Protein AF-A0A379AVY1-F1 (afdb_monomer)

InterPro domains:
  IPR031876 Protein of unknown function DUF4760 [PF15956] (9-132)

Foldseek 3Di:
DPVPPVVVVLVVVVVVVVVVVVPPDDDDDLCVQVVVLVVLLVVLVVVLVVLVVVLPPQDDDDPVSVVVSVVSLVVSLVSLLVSLCSLVPPPDDVVVCCSNCVVVLLVSCVVPVVQVDPDHPSVSSVVSNCVSVVVVVVPDD

Mean predicted aligned error: 11.23 Å

Sequence (141 aa):
MIVSICNSFISIIAVIVSICSYKKSTEHQKKSNDLSALNVVTQLQIEISKKQLSLIDQEIRTKEDKLKLKAKIEDLLNLFELLSIYILKSDLDKNLMKVIYKDVITQTVEENKEYFGTTTKYRNLEKLYKEWTKEREITLP

Structure (mmCIF, N/CA/C/O backbone):
data_AF-A0A379AVY1-F1
#
_entry.id   AF-A0A379AVY1-F1
#
loop_
_atom_site.group_PDB
_atom_site.id
_atom_site.type_symbol
_atom_site.label_atom_id
_atom_site.label_alt_id
_atom_site.label_comp_id
_atom_site.label_asym_id
_atom_site.label_entity_id
_atom_site.label_seq_id
_atom_site.pdbx_PDB_ins_code
_atom_site.Cartn_x
_atom_site.Cartn_y
_atom_site.Cartn_z
_atom_site.occupancy
_atom_site.B_iso_or_equiv
_atom_site.auth_seq_id
_atom_site.auth_comp_id
_atom_site.auth_asym_id
_atom_site.auth_atom_id
_atom_site.pdbx_PDB_model_num
ATOM 1 N N . MET A 1 1 ? 0.943 -19.709 15.476 1.00 43.09 1 MET A N 1
ATOM 2 C CA . MET A 1 1 ? 2.252 -19.023 15.576 1.00 43.09 1 MET A CA 1
ATOM 3 C C . MET A 1 1 ? 3.211 -19.576 14.515 1.00 43.09 1 MET A C 1
ATOM 5 O O . MET A 1 1 ? 4.155 -20.273 14.843 1.00 43.09 1 MET A O 1
ATOM 9 N N . ILE A 1 2 ? 2.917 -19.332 13.231 1.00 35.19 2 ILE A N 1
ATOM 10 C CA . ILE A 1 2 ? 3.761 -19.729 12.073 1.00 35.19 2 ILE A CA 1
ATOM 11 C C . ILE A 1 2 ? 3.900 -18.556 11.070 1.00 35.19 2 ILE A C 1
ATOM 13 O O . ILE A 1 2 ? 4.857 -18.491 10.311 1.00 35.19 2 ILE A O 1
ATOM 17 N N . VAL A 1 3 ? 3.024 -17.543 11.141 1.00 39.72 3 VAL A N 1
ATOM 18 C CA . VAL A 1 3 ? 2.958 -16.420 10.181 1.00 39.72 3 VAL A CA 1
ATOM 19 C C . VAL A 1 3 ? 4.060 -15.356 10.376 1.00 39.72 3 VAL A C 1
ATOM 21 O O . VAL A 1 3 ? 4.318 -14.568 9.476 1.00 39.72 3 VAL A O 1
ATOM 24 N N . SER A 1 4 ? 4.783 -15.352 11.502 1.00 44.88 4 SER A N 1
ATOM 25 C CA . SER A 1 4 ? 5.795 -14.311 11.790 1.00 44.88 4 SER A CA 1
ATOM 26 C C . SER A 1 4 ? 7.160 -14.557 11.121 1.00 44.88 4 SER A C 1
ATOM 28 O O . SER A 1 4 ? 7.950 -13.636 10.927 1.00 44.88 4 SER A O 1
ATOM 30 N N . ILE A 1 5 ? 7.454 -15.800 10.722 1.00 44.16 5 ILE A N 1
ATOM 31 C CA . ILE A 1 5 ? 8.793 -16.154 10.228 1.00 44.16 5 ILE A CA 1
ATOM 32 C C . ILE A 1 5 ? 8.961 -15.777 8.747 1.00 44.16 5 ILE A C 1
ATOM 34 O O . ILE A 1 5 ? 10.050 -15.379 8.352 1.00 44.16 5 ILE A O 1
ATOM 38 N N . CYS A 1 6 ? 7.898 -15.796 7.934 1.00 43.38 6 CYS A N 1
ATOM 39 C CA . CYS A 1 6 ? 8.009 -15.537 6.491 1.00 43.38 6 CYS A CA 1
ATOM 40 C C . CYS A 1 6 ? 8.176 -14.049 6.128 1.00 43.38 6 CYS A C 1
ATOM 42 O O . CYS A 1 6 ? 8.873 -13.742 5.163 1.00 43.38 6 CYS A O 1
ATOM 44 N N . ASN A 1 7 ? 7.615 -13.118 6.908 1.00 50.66 7 ASN A N 1
ATOM 45 C CA . ASN A 1 7 ? 7.631 -11.690 6.553 1.00 50.66 7 ASN A CA 1
ATOM 46 C C . ASN A 1 7 ? 8.999 -11.016 6.795 1.00 50.66 7 ASN A C 1
ATOM 48 O O . ASN A 1 7 ? 9.348 -10.026 6.156 1.00 50.66 7 ASN A O 1
ATOM 52 N N . SER A 1 8 ? 9.816 -11.592 7.680 1.00 49.19 8 SER A N 1
ATOM 53 C CA . SER A 1 8 ? 11.155 -11.083 8.005 1.00 49.19 8 SER A CA 1
ATOM 54 C C . SER A 1 8 ? 12.185 -11.356 6.899 1.00 49.19 8 SER A C 1
ATOM 56 O O . SER A 1 8 ? 13.141 -10.597 6.752 1.00 49.19 8 SER A O 1
ATOM 58 N N . PHE A 1 9 ? 11.985 -12.395 6.075 1.00 50.75 9 PHE A N 1
ATOM 59 C CA . PHE A 1 9 ? 12.899 -12.718 4.970 1.00 50.75 9 PHE A CA 1
ATOM 60 C C . PHE A 1 9 ? 12.745 -11.770 3.775 1.00 50.75 9 PHE A C 1
ATOM 62 O O . PHE A 1 9 ? 13.744 -11.437 3.137 1.00 50.75 9 PHE A O 1
ATOM 69 N N . ILE A 1 10 ? 11.531 -11.272 3.512 1.00 58.53 10 ILE A N 1
ATOM 70 C CA . ILE A 1 10 ? 11.261 -10.330 2.412 1.00 58.53 10 ILE A CA 1
ATOM 71 C C . ILE A 1 10 ? 12.017 -9.012 2.643 1.00 58.53 10 ILE A C 1
ATOM 73 O O . ILE A 1 10 ? 12.704 -8.518 1.748 1.00 58.53 10 ILE A O 1
ATOM 77 N N . SER A 1 11 ? 11.986 -8.496 3.874 1.00 55.03 11 SER A N 1
ATOM 78 C CA . SER A 1 11 ? 12.688 -7.265 4.259 1.00 55.03 11 SER A CA 1
ATOM 79 C C . SER A 1 11 ? 14.211 -7.385 4.134 1.00 55.03 11 SER A C 1
ATOM 81 O O . SER A 1 11 ? 14.871 -6.446 3.694 1.00 55.03 11 SER A O 1
ATOM 83 N N . ILE A 1 12 ? 14.782 -8.548 4.465 1.00 61.47 12 ILE A N 1
ATOM 84 C CA . ILE A 1 12 ? 16.233 -8.784 4.375 1.00 61.47 12 ILE A CA 1
ATOM 85 C C . ILE A 1 12 ? 16.681 -8.887 2.909 1.00 61.47 12 ILE A C 1
ATOM 87 O O . ILE A 1 12 ? 17.700 -8.306 2.535 1.00 61.47 12 ILE A O 1
ATOM 91 N N . ILE A 1 13 ? 15.901 -9.558 2.056 1.00 59.69 13 ILE A N 1
ATOM 92 C CA . ILE A 1 13 ? 16.195 -9.662 0.619 1.00 59.69 13 ILE A CA 1
ATOM 93 C C . ILE A 1 13 ? 16.118 -8.279 -0.052 1.00 59.69 13 ILE A C 1
ATOM 95 O O . ILE A 1 13 ? 17.005 -7.931 -0.833 1.00 59.69 13 ILE A O 1
ATOM 99 N N . ALA A 1 14 ? 15.131 -7.451 0.308 1.00 59.53 14 ALA A N 1
ATOM 100 C CA . ALA A 1 14 ? 14.992 -6.089 -0.215 1.00 59.53 14 ALA A CA 1
ATOM 101 C C . ALA A 1 14 ? 16.196 -5.189 0.134 1.00 59.53 14 ALA A C 1
ATOM 103 O O . ALA A 1 14 ? 16.668 -4.410 -0.701 1.00 59.53 14 ALA A O 1
ATOM 104 N N . VAL A 1 15 ? 16.748 -5.336 1.343 1.00 62.72 15 VAL A N 1
ATOM 105 C CA . VAL A 1 15 ? 17.942 -4.596 1.777 1.00 62.72 15 VAL A CA 1
ATOM 106 C C . VAL A 1 15 ? 19.192 -5.054 1.014 1.00 62.72 15 VAL A C 1
ATOM 108 O O . VAL A 1 15 ? 19.978 -4.216 0.571 1.00 62.72 15 VAL A O 1
ATOM 111 N N . ILE A 1 16 ? 19.364 -6.359 0.779 1.00 60.16 16 ILE A N 1
ATOM 112 C CA . ILE A 1 16 ? 20.531 -6.897 0.054 1.00 60.16 16 ILE A CA 1
ATOM 113 C C . ILE A 1 16 ? 20.521 -6.467 -1.423 1.00 60.16 16 ILE A C 1
ATOM 115 O O . ILE A 1 16 ? 21.552 -6.035 -1.943 1.00 60.16 16 ILE A O 1
ATOM 119 N N . VAL A 1 17 ? 19.360 -6.493 -2.087 1.00 63.84 17 VAL A N 1
ATOM 120 C CA . VAL A 1 17 ? 19.209 -6.016 -3.478 1.00 63.84 17 VAL A CA 1
ATOM 121 C C . VAL A 1 17 ? 19.500 -4.513 -3.592 1.00 63.84 17 VAL A C 1
ATOM 123 O O . VAL A 1 17 ? 20.145 -4.075 -4.553 1.00 63.84 17 VAL A O 1
ATOM 126 N N . SER A 1 18 ? 19.106 -3.733 -2.581 1.00 54.78 18 SER A N 1
ATOM 127 C CA . SER A 1 18 ? 19.396 -2.295 -2.499 1.00 54.78 18 SER A CA 1
ATOM 128 C C . SER A 1 18 ? 20.902 -2.019 -2.382 1.00 54.78 18 SER A C 1
ATOM 130 O O . SER A 1 18 ? 21.428 -1.131 -3.054 1.00 54.78 18 SER A O 1
ATOM 132 N N . ILE A 1 19 ? 21.632 -2.826 -1.602 1.00 57.75 19 ILE A N 1
ATOM 133 C CA . ILE A 1 19 ? 23.089 -2.695 -1.432 1.00 57.75 19 ILE A CA 1
ATOM 134 C C . ILE A 1 19 ? 23.847 -3.142 -2.696 1.00 57.75 19 ILE A C 1
ATOM 136 O O . ILE A 1 19 ? 24.824 -2.501 -3.091 1.00 57.75 19 ILE A O 1
ATOM 140 N N . CYS A 1 20 ? 23.404 -4.208 -3.369 1.00 55.03 20 CYS A N 1
ATOM 141 C CA . CYS A 1 20 ? 24.029 -4.681 -4.609 1.00 55.03 20 CYS A CA 1
ATOM 142 C C . CYS A 1 20 ? 23.838 -3.704 -5.780 1.00 55.03 20 CYS A C 1
ATOM 144 O O . CYS A 1 20 ? 24.767 -3.508 -6.568 1.00 55.03 20 CYS A O 1
ATOM 146 N N . SER A 1 21 ? 22.684 -3.038 -5.863 1.00 54.94 21 SER A N 1
ATOM 147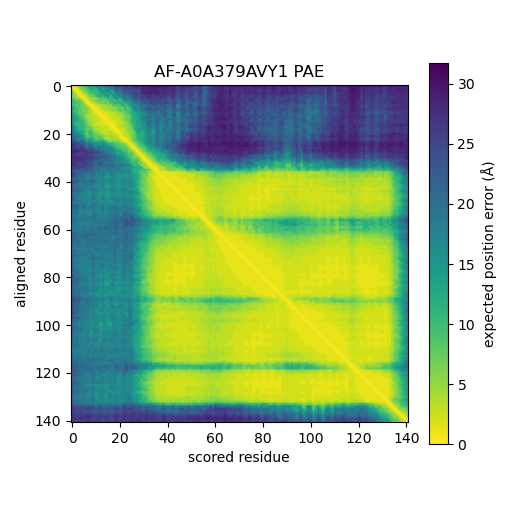 C CA . SER A 1 21 ? 22.411 -2.029 -6.899 1.00 54.94 21 SER A CA 1
ATOM 148 C C . SER A 1 21 ? 23.266 -0.765 -6.731 1.00 54.94 21 SER A C 1
ATOM 150 O O . SER A 1 21 ? 23.651 -0.143 -7.719 1.00 54.94 21 SER A O 1
ATOM 152 N N . TYR A 1 22 ? 23.649 -0.429 -5.494 1.00 49.84 22 TYR A N 1
ATOM 153 C CA . TYR A 1 22 ? 24.470 0.744 -5.174 1.00 49.84 22 TYR A CA 1
ATOM 154 C C . TYR A 1 22 ? 25.902 0.671 -5.741 1.00 49.84 22 TYR A C 1
ATOM 156 O O . TYR A 1 22 ? 26.476 1.693 -6.111 1.00 49.84 22 TYR A O 1
ATOM 164 N N . LYS A 1 23 ? 26.495 -0.528 -5.861 1.00 47.53 23 LYS A N 1
ATOM 165 C CA . LYS A 1 23 ? 27.909 -0.682 -6.265 1.00 47.53 23 LYS A CA 1
ATOM 166 C C . LYS A 1 23 ? 28.162 -0.719 -7.780 1.00 47.53 23 LYS A C 1
ATOM 168 O O . LYS A 1 23 ? 29.309 -0.558 -8.186 1.00 47.53 23 LYS A O 1
ATOM 173 N N . LYS A 1 24 ? 27.146 -0.904 -8.633 1.00 46.62 24 LYS A N 1
ATOM 174 C CA . LYS A 1 24 ? 27.329 -1.123 -10.088 1.00 46.62 24 LYS A CA 1
ATOM 175 C C . LYS A 1 24 ? 27.017 0.112 -10.944 1.00 46.62 24 LYS A C 1
ATOM 177 O O . LYS A 1 24 ? 26.387 0.001 -11.994 1.00 46.62 24 LYS A O 1
ATOM 182 N N . SER A 1 25 ? 27.402 1.314 -10.507 1.00 40.19 25 SER A N 1
ATOM 183 C CA . SER A 1 25 ? 26.873 2.534 -11.120 1.00 40.19 25 SER A CA 1
ATOM 184 C C . SER A 1 25 ? 27.881 3.630 -11.488 1.00 40.19 25 SER A C 1
ATOM 186 O O . SER A 1 25 ? 27.917 4.688 -10.871 1.00 40.19 25 SER A O 1
ATOM 188 N N . THR A 1 26 ? 28.565 3.433 -12.614 1.00 47.78 26 THR A N 1
ATOM 189 C CA . THR A 1 26 ? 29.180 4.485 -13.442 1.00 47.78 26 THR A CA 1
ATOM 190 C C . THR A 1 26 ? 28.460 4.529 -14.792 1.00 47.78 26 THR A C 1
ATOM 192 O O . THR A 1 26 ? 28.627 3.606 -15.574 1.00 47.78 26 THR A O 1
ATOM 195 N N . GLU A 1 27 ? 27.596 5.529 -15.015 1.00 45.56 27 GLU A N 1
ATOM 196 C CA . GLU A 1 27 ? 27.204 6.084 -16.336 1.00 45.56 27 GLU A CA 1
ATOM 197 C C . GLU A 1 27 ? 26.105 7.138 -16.114 1.00 45.56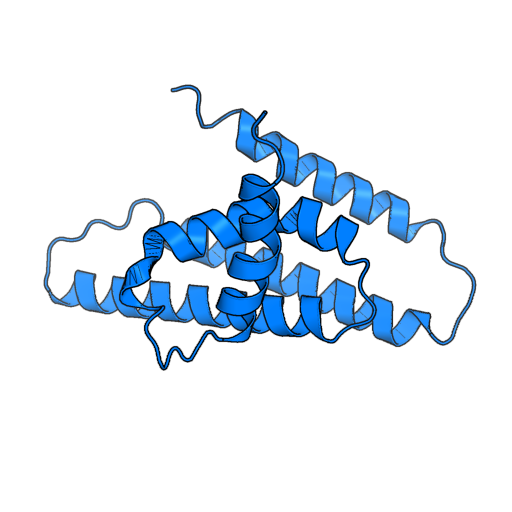 27 GLU A C 1
ATOM 199 O O . GLU A 1 27 ? 24.943 6.831 -15.843 1.00 45.56 27 GLU A O 1
ATOM 204 N N . HIS A 1 28 ? 26.504 8.407 -16.101 1.00 49.75 28 HIS A N 1
ATOM 205 C CA . HIS A 1 28 ? 25.706 9.528 -15.614 1.00 49.75 28 HIS A CA 1
ATOM 206 C C . HIS A 1 28 ? 24.947 10.221 -16.752 1.00 49.75 28 HIS A C 1
ATOM 208 O O . HIS A 1 28 ? 25.573 10.834 -17.606 1.00 49.75 28 HIS A O 1
ATOM 214 N N . GLN A 1 29 ? 23.609 10.137 -16.724 1.00 40.84 29 GLN A N 1
ATOM 215 C CA . GLN A 1 29 ? 22.661 11.265 -16.889 1.00 40.84 29 GLN A CA 1
ATOM 216 C C . GLN A 1 29 ? 21.188 10.798 -16.880 1.00 40.84 29 GLN A C 1
ATOM 218 O O . GLN A 1 29 ? 20.346 11.514 -16.350 1.00 40.84 29 GLN A O 1
ATOM 223 N N . LYS A 1 30 ? 20.871 9.558 -17.294 1.00 47.47 30 LYS A N 1
ATOM 224 C CA . LYS A 1 30 ? 19.556 8.923 -17.006 1.00 47.47 30 LYS A CA 1
ATOM 225 C C . LYS A 1 30 ? 19.393 8.535 -15.529 1.00 47.47 30 LYS A C 1
ATOM 227 O O . LYS A 1 30 ? 18.352 8.753 -14.920 1.00 47.47 30 LYS A O 1
ATOM 232 N N . LYS A 1 31 ? 20.499 8.120 -14.912 1.00 50.84 31 LYS A N 1
ATOM 233 C CA . LYS A 1 31 ? 20.581 7.683 -13.513 1.00 50.84 31 LYS A CA 1
ATOM 234 C C . LYS A 1 31 ? 20.130 8.682 -12.454 1.00 50.84 31 LYS A C 1
ATOM 236 O O . LYS A 1 31 ? 19.805 8.252 -11.359 1.00 50.84 31 LYS A O 1
ATOM 241 N N . SER A 1 32 ? 20.127 9.988 -12.725 1.00 47.94 32 SER A N 1
ATOM 242 C CA . SER A 1 32 ? 19.723 10.972 -11.710 1.00 47.94 32 SER A CA 1
ATOM 243 C C . SER A 1 32 ? 18.217 10.937 -11.436 1.00 47.94 32 SER A C 1
ATOM 245 O O . SER A 1 32 ? 17.808 11.124 -10.292 1.00 47.94 32 SER A O 1
ATOM 247 N N . ASN A 1 33 ? 17.402 10.682 -12.465 1.00 54.50 33 ASN A N 1
ATOM 248 C CA . ASN A 1 33 ? 15.948 10.578 -12.322 1.00 54.50 33 ASN A CA 1
ATOM 249 C C . ASN A 1 33 ? 15.537 9.210 -11.766 1.00 54.50 33 ASN A C 1
ATOM 251 O O . ASN A 1 33 ? 14.627 9.125 -10.948 1.00 54.50 33 ASN A O 1
ATOM 255 N N . ASP A 1 34 ? 16.255 8.151 -12.134 1.00 58.69 34 ASP A N 1
ATOM 256 C CA . ASP A 1 34 ? 15.965 6.805 -11.631 1.00 58.69 34 ASP A CA 1
ATOM 257 C C . ASP A 1 34 ? 16.399 6.658 -10.170 1.00 58.69 34 ASP A C 1
ATOM 259 O O . ASP A 1 34 ? 15.680 6.082 -9.357 1.00 58.69 34 ASP A O 1
ATOM 263 N N . LEU A 1 35 ? 17.544 7.246 -9.799 1.00 61.66 35 LEU A N 1
ATOM 264 C CA . LEU A 1 35 ? 18.009 7.283 -8.413 1.00 61.66 35 LEU A CA 1
ATOM 265 C C . LEU A 1 35 ? 17.083 8.136 -7.536 1.00 61.66 35 LEU A C 1
ATOM 267 O O . LEU A 1 35 ? 16.860 7.785 -6.378 1.00 61.66 35 LEU A O 1
ATOM 271 N N . SER A 1 36 ? 16.508 9.220 -8.072 1.00 77.38 36 SER A N 1
ATOM 272 C CA . SER A 1 36 ? 15.534 10.026 -7.331 1.00 77.38 36 SER A CA 1
ATOM 273 C C . SER A 1 36 ? 14.203 9.291 -7.170 1.00 77.38 36 SER A C 1
ATOM 275 O O . SER A 1 36 ? 13.696 9.225 -6.053 1.00 77.38 36 SER A O 1
ATOM 277 N N . ALA A 1 37 ? 1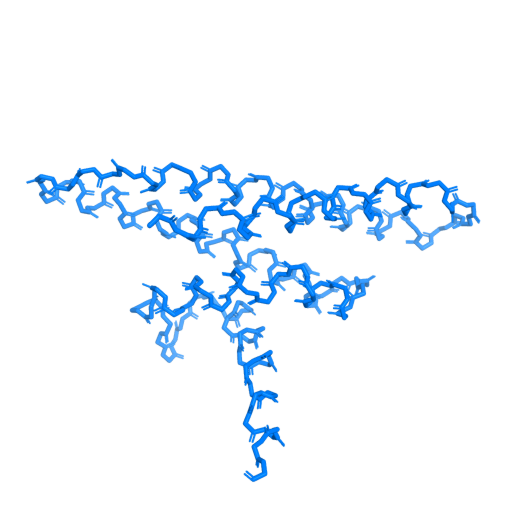3.685 8.653 -8.224 1.00 79.06 37 ALA A N 1
ATOM 278 C CA . ALA A 1 37 ? 12.468 7.847 -8.159 1.00 79.06 37 ALA A CA 1
ATOM 279 C C . ALA A 1 37 ? 12.620 6.652 -7.206 1.00 79.06 37 ALA A C 1
ATOM 281 O O . ALA A 1 37 ? 11.752 6.420 -6.365 1.00 79.06 37 ALA A O 1
ATOM 282 N N . LEU A 1 38 ? 13.742 5.931 -7.275 1.00 80.62 38 LEU A N 1
ATOM 283 C CA . LEU A 1 38 ? 14.022 4.803 -6.388 1.00 80.62 38 LEU A CA 1
ATOM 284 C C . LEU A 1 38 ? 14.183 5.250 -4.929 1.00 80.62 38 LEU A C 1
ATOM 286 O O . LEU A 1 38 ? 13.671 4.592 -4.022 1.00 80.62 38 LEU A O 1
ATOM 290 N N . ASN A 1 39 ? 14.843 6.386 -4.687 1.00 82.12 39 ASN A N 1
ATOM 291 C CA . ASN A 1 39 ? 14.941 6.965 -3.349 1.00 82.12 39 ASN A CA 1
ATOM 292 C C . ASN A 1 39 ? 13.560 7.365 -2.807 1.00 82.12 39 ASN A C 1
ATOM 294 O O . ASN A 1 39 ? 13.246 7.058 -1.659 1.00 82.12 39 ASN A O 1
ATOM 298 N N . VAL A 1 40 ? 12.704 7.978 -3.631 1.00 85.50 40 VAL A N 1
ATOM 299 C CA . VAL A 1 40 ? 11.326 8.313 -3.238 1.00 85.50 40 VAL A CA 1
ATOM 300 C C . VAL A 1 40 ? 10.525 7.053 -2.916 1.00 85.50 40 VAL A C 1
ATOM 302 O O . VAL A 1 40 ? 9.899 6.988 -1.863 1.00 85.50 40 VAL A O 1
ATOM 305 N N . VAL A 1 41 ? 10.588 6.021 -3.759 1.00 88.19 41 VAL A N 1
ATOM 306 C CA . VAL A 1 41 ? 9.925 4.731 -3.509 1.00 88.19 41 VAL A CA 1
ATOM 307 C C . VAL A 1 41 ? 10.418 4.086 -2.211 1.00 88.19 41 VAL A C 1
ATOM 309 O O . VAL A 1 41 ? 9.616 3.584 -1.425 1.00 88.19 41 VAL A O 1
ATOM 312 N N . THR A 1 42 ? 11.719 4.166 -1.931 1.00 85.88 42 THR A N 1
ATOM 313 C CA . THR A 1 42 ? 12.305 3.655 -0.683 1.00 85.88 42 THR A CA 1
ATOM 314 C C . THR A 1 42 ? 11.784 4.420 0.535 1.00 85.88 42 THR A C 1
ATOM 316 O O . THR A 1 42 ? 11.399 3.811 1.532 1.00 85.88 42 THR A O 1
ATOM 319 N N . GLN A 1 43 ? 11.714 5.751 0.460 1.00 86.69 43 GLN A N 1
ATOM 320 C CA . GLN A 1 43 ? 11.148 6.577 1.530 1.00 86.69 43 GLN A CA 1
ATOM 321 C C . GLN A 1 43 ? 9.660 6.281 1.748 1.00 86.69 43 GLN A C 1
ATOM 323 O O . GLN A 1 43 ? 9.230 6.127 2.890 1.00 86.69 43 GLN A O 1
ATOM 328 N N . LEU A 1 44 ? 8.888 6.122 0.669 1.00 90.25 44 LEU A N 1
ATOM 329 C CA . LEU A 1 44 ? 7.482 5.726 0.750 1.00 90.25 44 LEU A CA 1
ATOM 330 C C . LEU A 1 44 ? 7.327 4.360 1.416 1.00 90.25 44 LEU A C 1
ATOM 332 O O . LEU A 1 44 ? 6.464 4.211 2.273 1.00 90.25 44 LEU A O 1
ATOM 336 N N . GLN A 1 45 ? 8.190 3.392 1.100 1.00 89.19 45 GLN A N 1
ATOM 337 C CA . GLN A 1 45 ? 8.169 2.082 1.749 1.00 89.19 45 GLN A CA 1
ATOM 338 C C . GLN A 1 45 ? 8.417 2.180 3.260 1.00 89.19 45 GLN A C 1
ATOM 340 O O . GLN A 1 45 ? 7.755 1.493 4.043 1.00 89.19 45 GLN A O 1
ATOM 345 N N . ILE A 1 46 ? 9.344 3.041 3.689 1.00 86.69 46 ILE A N 1
ATOM 346 C CA . ILE A 1 46 ? 9.608 3.283 5.112 1.00 86.69 46 ILE A CA 1
ATOM 347 C C . ILE A 1 46 ? 8.368 3.877 5.793 1.00 86.69 46 ILE A C 1
ATOM 349 O O . ILE A 1 46 ? 7.955 3.389 6.844 1.00 86.69 46 ILE A O 1
ATOM 353 N N . GLU A 1 47 ? 7.748 4.899 5.200 1.00 89.50 47 GLU A N 1
ATOM 354 C CA . GLU A 1 47 ? 6.558 5.543 5.770 1.00 89.50 47 GLU A CA 1
ATOM 355 C C . GLU A 1 47 ? 5.334 4.619 5.788 1.00 89.50 47 GLU A C 1
ATOM 357 O O . GLU A 1 47 ? 4.620 4.566 6.790 1.00 89.50 47 GLU A O 1
ATOM 362 N N . ILE A 1 48 ? 5.131 3.820 4.736 1.00 91.06 48 ILE A N 1
ATOM 363 C CA . ILE A 1 48 ? 4.107 2.766 4.689 1.00 91.06 48 ILE A CA 1
ATOM 364 C C . ILE A 1 48 ? 4.321 1.782 5.836 1.00 91.06 48 ILE A C 1
ATOM 366 O O . ILE A 1 48 ? 3.390 1.518 6.594 1.00 91.06 48 ILE A O 1
ATOM 370 N N . SER A 1 49 ? 5.553 1.304 6.021 1.00 87.62 49 SER A N 1
ATOM 371 C CA . SER A 1 49 ? 5.880 0.354 7.088 1.00 87.62 49 SER A CA 1
ATOM 372 C C . SER A 1 49 ? 5.591 0.950 8.471 1.00 87.62 49 SER A C 1
ATOM 374 O O . SER A 1 49 ? 4.963 0.304 9.307 1.00 87.62 49 SER A O 1
ATOM 376 N N . LYS A 1 50 ? 5.967 2.215 8.712 1.00 88.56 50 LYS A N 1
ATOM 377 C CA . LYS A 1 50 ? 5.646 2.924 9.966 1.00 88.56 50 LYS A CA 1
ATOM 378 C C . LYS A 1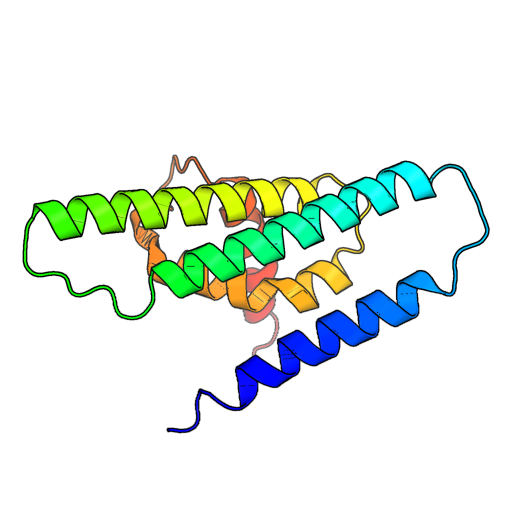 50 ? 4.139 3.036 10.193 1.00 88.56 50 LYS A C 1
ATOM 380 O O . LYS A 1 50 ? 3.666 2.811 11.307 1.00 88.56 50 LYS A O 1
ATOM 385 N N . LYS A 1 51 ? 3.376 3.384 9.153 1.00 89.38 51 LYS A N 1
ATOM 386 C CA . LYS A 1 51 ? 1.915 3.509 9.236 1.00 89.38 51 LYS A CA 1
ATOM 387 C C . LYS A 1 51 ? 1.254 2.158 9.494 1.00 89.38 51 LYS A C 1
ATOM 389 O O . LYS A 1 51 ? 0.400 2.095 10.373 1.00 89.38 51 LYS A O 1
ATOM 394 N N . GLN A 1 52 ? 1.694 1.090 8.831 1.00 87.31 52 GLN A N 1
ATOM 395 C CA . GLN A 1 52 ? 1.230 -0.274 9.095 1.00 87.31 52 GLN A CA 1
ATOM 396 C C . GLN A 1 52 ? 1.495 -0.679 10.548 1.00 87.31 52 GLN A C 1
ATOM 398 O O . GLN A 1 52 ? 0.568 -1.098 11.230 1.00 87.31 52 GLN A O 1
ATOM 403 N N . LEU A 1 53 ? 2.706 -0.449 11.068 1.00 86.06 53 LEU A N 1
ATOM 404 C CA . LEU A 1 53 ? 3.015 -0.694 12.483 1.00 86.06 53 LEU A CA 1
ATOM 405 C C . LEU A 1 53 ? 2.105 0.108 13.427 1.00 86.06 53 LEU A C 1
ATOM 407 O O . LEU A 1 53 ? 1.687 -0.408 14.454 1.00 86.06 53 LEU A O 1
ATOM 411 N N . SER A 1 54 ? 1.748 1.347 13.075 1.00 85.44 54 SER A N 1
ATOM 412 C CA . SER A 1 54 ? 0.856 2.192 13.889 1.00 85.44 54 SER A CA 1
ATOM 413 C C . SER A 1 54 ? -0.618 1.757 13.910 1.00 85.44 54 SER A C 1
ATOM 415 O O . SER A 1 54 ? -1.412 2.319 14.680 1.00 85.44 54 SER A O 1
ATOM 417 N N . LEU A 1 55 ? -0.988 0.832 13.019 1.00 86.38 55 LEU A N 1
ATOM 418 C CA . LEU A 1 55 ? -2.307 0.205 12.946 1.00 86.38 55 LEU A CA 1
ATOM 419 C C . LEU A 1 55 ? -2.347 -1.118 13.721 1.00 86.38 55 LEU A C 1
ATOM 421 O O . LEU A 1 55 ? -3.424 -1.529 14.152 1.00 86.38 55 LEU A O 1
ATOM 425 N N . ILE A 1 56 ? -1.191 -1.761 13.920 1.00 82.88 56 ILE A N 1
ATOM 426 C CA . ILE A 1 56 ? -1.075 -2.977 14.728 1.00 82.88 56 ILE A CA 1
ATOM 427 C C . ILE A 1 56 ? -1.449 -2.637 16.177 1.00 82.88 56 ILE A C 1
ATOM 429 O O . ILE A 1 56 ? -1.065 -1.595 16.708 1.00 82.88 56 ILE A O 1
ATOM 433 N N . ASP A 1 57 ? -2.248 -3.509 16.790 1.00 71.56 57 ASP A N 1
ATOM 434 C CA . ASP A 1 57 ? -2.699 -3.424 18.184 1.00 71.56 57 ASP A CA 1
ATOM 435 C C . ASP A 1 57 ? -3.558 -2.193 18.542 1.00 71.56 57 ASP A C 1
ATOM 437 O O . ASP A 1 57 ? -3.701 -1.843 19.716 1.00 71.56 57 ASP A O 1
ATOM 441 N N . GLN A 1 58 ? -4.198 -1.541 17.561 1.00 77.31 58 GLN A N 1
ATOM 442 C CA . GLN A 1 58 ? -5.197 -0.515 17.870 1.00 77.31 58 GLN A CA 1
ATOM 443 C C . GLN A 1 58 ? -6.464 -1.125 18.476 1.00 77.31 58 GLN A C 1
ATOM 445 O O . GLN A 1 58 ? -7.291 -1.722 17.787 1.00 77.31 58 GLN A O 1
ATOM 450 N N . GLU A 1 59 ? -6.659 -0.894 19.770 1.00 80.75 59 GLU A N 1
ATOM 451 C CA . GLU A 1 59 ? -7.884 -1.273 20.458 1.00 80.75 59 GLU A CA 1
ATOM 452 C C . GLU A 1 59 ? -9.019 -0.285 20.146 1.00 80.75 59 GLU A C 1
ATOM 454 O O . GLU A 1 59 ? -8.897 0.925 20.340 1.00 80.75 59 GLU A O 1
ATOM 459 N N . ILE A 1 60 ? -10.146 -0.802 19.657 1.00 85.50 60 ILE A N 1
ATOM 460 C CA . ILE A 1 60 ? -11.310 0.003 19.279 1.00 85.50 60 ILE A CA 1
ATOM 461 C C . ILE A 1 60 ? -12.353 -0.109 20.389 1.00 85.50 60 ILE A C 1
ATOM 463 O O . ILE A 1 60 ? -13.108 -1.080 20.436 1.00 85.50 60 ILE A O 1
ATOM 467 N N . ARG A 1 61 ? -12.429 0.893 21.268 1.00 89.50 61 ARG A N 1
ATOM 468 C CA . ARG A 1 61 ? -13.406 0.908 22.372 1.00 89.50 61 ARG A CA 1
ATOM 469 C C . ARG A 1 61 ? -14.554 1.874 22.123 1.00 89.50 61 ARG A C 1
ATOM 471 O O . ARG A 1 61 ? -15.676 1.636 22.564 1.00 89.50 61 ARG A O 1
ATOM 478 N N . THR A 1 62 ? -14.298 2.952 21.389 1.00 92.25 62 THR A N 1
ATOM 479 C CA . THR A 1 62 ? -15.255 4.043 21.186 1.00 92.25 62 THR A CA 1
ATOM 480 C C . THR A 1 62 ? -15.540 4.310 19.706 1.00 92.25 62 THR A C 1
ATOM 482 O O . THR A 1 62 ? -14.835 3.858 18.800 1.00 92.25 62 THR A O 1
ATOM 485 N N . LYS A 1 63 ? -16.597 5.087 19.433 1.00 90.56 63 LYS A N 1
ATOM 486 C CA . LYS A 1 63 ? -16.875 5.604 18.082 1.00 90.56 63 LYS A CA 1
ATOM 487 C C . LYS A 1 63 ? -15.761 6.539 17.593 1.00 90.56 63 LYS A C 1
ATOM 489 O O . LYS A 1 63 ? -15.482 6.575 16.399 1.00 90.56 63 LYS A O 1
ATOM 494 N N . GLU A 1 64 ? -15.124 7.269 18.504 1.00 91.25 64 GLU A N 1
ATOM 495 C CA . GLU A 1 64 ? -13.992 8.137 18.187 1.00 91.25 64 GLU A CA 1
ATOM 496 C C . GLU A 1 64 ? -12.771 7.322 17.738 1.00 91.25 64 GLU A C 1
ATOM 498 O O . GLU A 1 64 ? -12.144 7.667 16.737 1.00 91.25 64 GLU A O 1
ATOM 503 N N . ASP A 1 65 ? -12.496 6.187 18.387 1.00 89.94 65 ASP A N 1
ATOM 504 C CA . ASP A 1 65 ? -11.408 5.282 17.987 1.00 89.94 65 ASP A CA 1
ATOM 505 C C . ASP A 1 65 ? -11.625 4.733 16.576 1.00 89.94 65 ASP A C 1
ATOM 507 O O . ASP A 1 65 ? -10.687 4.675 15.782 1.00 89.94 65 ASP A O 1
ATOM 511 N N . LYS A 1 66 ? -12.878 4.416 16.216 1.00 88.75 66 LYS A N 1
ATOM 512 C CA . LYS A 1 66 ? -13.238 4.008 14.847 1.00 88.75 66 LYS A CA 1
ATOM 513 C C . LYS A 1 66 ? -12.950 5.105 13.823 1.00 88.75 66 LYS A C 1
ATOM 515 O O . LYS A 1 66 ? -12.435 4.810 12.749 1.00 88.75 66 LYS A O 1
ATOM 520 N N . LEU A 1 67 ? -13.265 6.363 14.139 1.00 91.38 67 LEU A N 1
ATOM 521 C CA . LEU A 1 67 ? -12.979 7.494 13.248 1.00 91.38 67 LEU A CA 1
ATOM 522 C C . LEU A 1 67 ? -11.470 7.724 13.097 1.00 91.38 67 LEU A C 1
ATOM 524 O O . LEU A 1 67 ? -10.996 7.940 11.982 1.00 91.38 67 LEU A O 1
ATOM 528 N N . LYS A 1 68 ? -10.709 7.618 14.192 1.00 90.38 68 LYS A N 1
ATOM 529 C CA . LYS A 1 68 ? -9.241 7.714 14.171 1.00 90.38 68 LYS A CA 1
ATOM 530 C C . LYS A 1 68 ? -8.615 6.596 13.343 1.00 90.38 68 LYS A C 1
ATOM 532 O O . LYS A 1 68 ? -7.730 6.867 12.537 1.00 90.38 68 LYS A O 1
ATOM 537 N N . LEU A 1 69 ? -9.085 5.360 13.511 1.00 90.88 69 LEU A N 1
ATOM 538 C CA . LEU A 1 69 ? -8.637 4.224 12.710 1.00 90.88 69 LEU A CA 1
ATOM 539 C C . LEU A 1 69 ? -8.928 4.453 11.224 1.00 90.88 69 LEU A C 1
ATOM 541 O O . LEU A 1 69 ? -8.034 4.292 10.399 1.00 90.88 69 LEU A O 1
ATOM 545 N N . LYS A 1 70 ? -10.139 4.912 10.887 1.00 92.38 70 LYS A N 1
ATOM 546 C CA . LYS A 1 70 ? -10.512 5.237 9.506 1.00 92.38 70 LYS A CA 1
ATOM 547 C C . LYS A 1 70 ? -9.554 6.256 8.882 1.00 92.38 70 LYS A C 1
ATOM 549 O O . LYS A 1 70 ? -9.050 6.034 7.788 1.00 92.38 70 LYS A O 1
ATOM 554 N N . ALA A 1 71 ? -9.257 7.340 9.598 1.00 92.19 71 ALA A N 1
ATOM 555 C CA . ALA A 1 71 ? -8.319 8.357 9.128 1.00 92.19 71 ALA A CA 1
ATOM 556 C C . ALA A 1 71 ? -6.908 7.785 8.900 1.00 92.19 71 ALA A C 1
ATOM 558 O O . ALA A 1 71 ? -6.283 8.072 7.883 1.00 92.19 71 ALA A O 1
ATOM 559 N N . LYS A 1 72 ? -6.421 6.924 9.802 1.00 92.94 72 LYS A N 1
ATOM 560 C CA . LYS A 1 72 ? -5.119 6.257 9.643 1.00 92.94 72 LYS A CA 1
ATOM 561 C C . LYS A 1 72 ? -5.080 5.288 8.457 1.00 92.94 72 LYS A C 1
ATOM 563 O O . LYS A 1 72 ? -4.053 5.198 7.789 1.00 92.94 72 LYS A O 1
ATOM 568 N N . ILE A 1 73 ? -6.175 4.574 8.194 1.00 94.31 73 ILE A N 1
ATOM 569 C CA . ILE A 1 73 ? -6.308 3.720 7.007 1.00 94.31 73 ILE A CA 1
ATOM 570 C C . ILE A 1 73 ? -6.274 4.583 5.743 1.00 94.31 73 ILE A C 1
ATOM 572 O O . ILE A 1 73 ? -5.520 4.284 4.823 1.00 94.31 73 ILE A O 1
ATOM 576 N N . GLU A 1 74 ? -7.018 5.691 5.703 1.00 95.56 74 GLU A N 1
ATOM 577 C CA . GLU A 1 74 ? -6.996 6.594 4.548 1.00 95.56 74 GLU A CA 1
ATOM 578 C C . GLU A 1 74 ? -5.602 7.182 4.286 1.00 95.56 74 GLU A C 1
ATOM 580 O O . GLU A 1 74 ? -5.187 7.248 3.127 1.00 95.56 74 GLU A O 1
ATOM 585 N N . ASP A 1 75 ? -4.865 7.551 5.338 1.00 95.56 75 ASP A N 1
ATOM 586 C CA . ASP A 1 75 ? -3.459 7.965 5.259 1.00 95.56 75 ASP A CA 1
ATOM 587 C C . ASP A 1 75 ? -2.578 6.879 4.631 1.00 95.56 75 ASP A C 1
ATOM 589 O O . ASP A 1 75 ? -1.774 7.164 3.742 1.00 95.56 75 ASP A O 1
ATOM 593 N N . LEU A 1 76 ? -2.728 5.632 5.086 1.00 95.56 76 LEU A N 1
ATOM 594 C CA . LEU A 1 76 ? -1.981 4.498 4.550 1.00 95.56 76 LEU A CA 1
ATOM 595 C C . LEU A 1 76 ? -2.293 4.288 3.062 1.00 95.56 76 LEU A C 1
ATOM 597 O O . LEU A 1 76 ? -1.380 4.155 2.248 1.00 95.56 76 LEU A O 1
ATOM 601 N N . LEU A 1 77 ? -3.573 4.313 2.688 1.00 97.19 77 LEU A N 1
ATOM 602 C CA . LEU A 1 77 ? -4.003 4.151 1.300 1.00 97.19 77 LEU A CA 1
ATOM 603 C C . LEU A 1 77 ? -3.514 5.299 0.402 1.00 97.19 77 LEU A C 1
ATOM 605 O O . LEU A 1 77 ? -3.163 5.060 -0.752 1.00 97.19 77 LEU A O 1
ATOM 609 N N . ASN A 1 78 ? -3.417 6.529 0.920 1.00 97.50 78 ASN A N 1
ATOM 610 C CA . ASN A 1 78 ? -2.824 7.653 0.186 1.00 97.50 78 ASN A CA 1
ATOM 611 C C . ASN A 1 78 ? -1.334 7.413 -0.119 1.00 97.50 78 ASN A C 1
ATOM 613 O O . ASN A 1 78 ? -0.875 7.724 -1.220 1.00 97.50 78 ASN A O 1
ATOM 617 N N . LEU A 1 79 ? -0.579 6.839 0.824 1.00 96.50 79 LEU A N 1
ATOM 618 C CA . LEU A 1 79 ? 0.825 6.484 0.596 1.00 96.50 79 LEU A CA 1
ATOM 619 C C . LEU A 1 79 ? 0.966 5.379 -0.453 1.00 96.50 79 LEU A C 1
ATOM 621 O O . LEU A 1 79 ? 1.823 5.479 -1.329 1.00 96.50 79 LEU A O 1
ATOM 625 N N . PHE A 1 80 ? 0.106 4.359 -0.408 1.00 97.19 80 PHE A N 1
ATOM 626 C CA . PHE A 1 80 ? 0.095 3.311 -1.429 1.00 97.19 80 PHE A CA 1
ATOM 627 C C . PHE A 1 80 ? -0.312 3.828 -2.809 1.00 97.19 80 PHE A C 1
ATOM 629 O O . PHE A 1 80 ? 0.261 3.401 -3.810 1.00 97.19 80 PHE A O 1
ATOM 636 N N . GLU A 1 81 ? -1.254 4.765 -2.892 1.00 97.56 81 GLU A N 1
ATOM 637 C CA . GLU A 1 81 ? -1.600 5.424 -4.154 1.00 97.56 81 GLU A C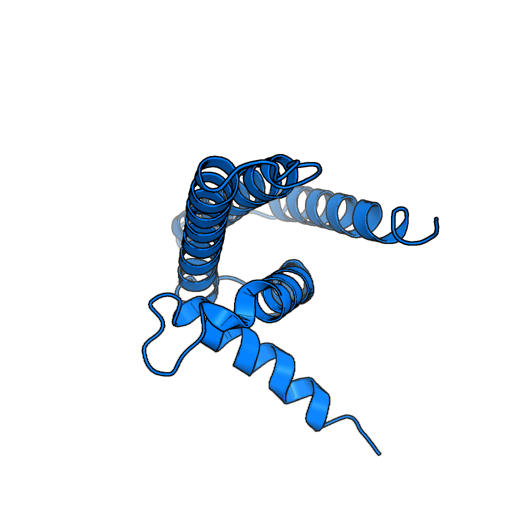A 1
ATOM 638 C C . GLU A 1 81 ? -0.406 6.200 -4.716 1.00 97.56 81 GLU A C 1
ATOM 640 O O . GLU A 1 81 ? -0.091 6.076 -5.900 1.00 97.56 81 GLU A O 1
ATOM 645 N N . LEU A 1 82 ? 0.314 6.938 -3.867 1.00 95.75 82 LEU A N 1
ATOM 646 C CA . LEU A 1 82 ? 1.517 7.656 -4.278 1.00 95.75 82 LEU A CA 1
ATOM 647 C C . LEU A 1 82 ? 2.625 6.699 -4.734 1.00 95.75 82 LEU A C 1
ATOM 649 O O . LEU A 1 82 ? 3.204 6.903 -5.800 1.00 95.75 82 LEU A O 1
ATOM 653 N N . LEU A 1 83 ? 2.874 5.618 -3.990 1.00 95.06 83 LEU A N 1
ATOM 654 C CA . LEU A 1 83 ? 3.796 4.552 -4.394 1.00 95.06 83 LEU A CA 1
ATOM 655 C C . LEU A 1 83 ? 3.409 3.984 -5.767 1.00 95.06 83 LEU A C 1
ATOM 657 O O . LEU A 1 83 ? 4.255 3.847 -6.649 1.00 95.06 83 LEU A O 1
ATOM 661 N N . SER A 1 84 ? 2.119 3.725 -5.974 1.00 95.75 84 SER A N 1
ATOM 662 C CA . SER A 1 84 ? 1.592 3.181 -7.226 1.00 95.75 84 SE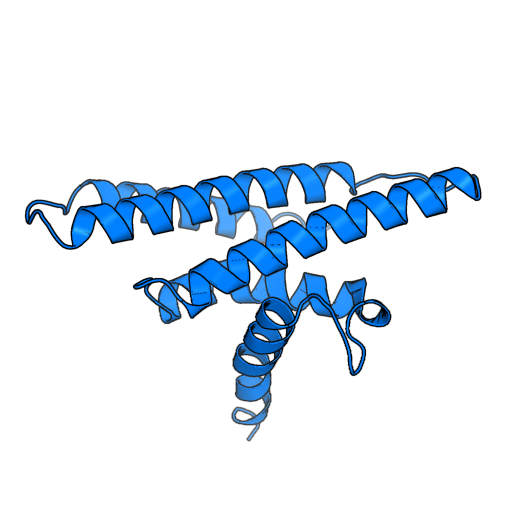R A CA 1
ATOM 663 C C . SER A 1 84 ? 1.796 4.133 -8.405 1.00 95.75 84 SER A C 1
ATOM 665 O O . SER A 1 84 ? 2.115 3.688 -9.507 1.00 95.75 84 SER A O 1
ATOM 667 N N . ILE A 1 85 ? 1.684 5.448 -8.184 1.00 94.38 85 ILE A N 1
ATOM 668 C CA . ILE A 1 85 ? 2.019 6.465 -9.190 1.00 94.38 85 ILE A CA 1
ATOM 669 C C . ILE A 1 85 ? 3.490 6.351 -9.599 1.00 94.38 85 ILE A C 1
ATOM 671 O O . ILE A 1 85 ? 3.778 6.339 -10.797 1.00 94.38 85 ILE A O 1
ATOM 675 N N . TYR A 1 86 ? 4.411 6.240 -8.636 1.00 91.00 86 TYR A N 1
ATOM 676 C CA . TYR A 1 86 ? 5.838 6.115 -8.942 1.00 91.00 86 TYR A CA 1
ATOM 677 C C . TYR A 1 86 ? 6.156 4.813 -9.676 1.00 91.00 86 TYR A C 1
ATOM 679 O O . TYR A 1 86 ? 6.880 4.863 -10.667 1.00 91.00 86 TYR A O 1
ATOM 687 N N . ILE A 1 87 ? 5.568 3.686 -9.268 1.00 91.38 87 ILE A N 1
ATOM 688 C CA . ILE A 1 87 ? 5.746 2.389 -9.942 1.00 91.38 87 ILE A CA 1
ATOM 689 C C . ILE A 1 87 ? 5.240 2.436 -11.392 1.00 91.38 87 ILE A C 1
ATOM 691 O O . ILE A 1 87 ? 5.874 1.886 -12.288 1.00 91.38 87 ILE A O 1
ATOM 695 N N . LEU A 1 88 ? 4.098 3.085 -11.642 1.00 91.56 88 LEU A N 1
ATOM 696 C CA . LEU A 1 88 ? 3.483 3.114 -12.972 1.00 91.56 88 LEU A CA 1
ATOM 697 C C . LEU A 1 88 ? 4.120 4.123 -13.932 1.00 91.56 88 LEU A C 1
ATOM 699 O O . LEU A 1 88 ? 4.075 3.900 -15.143 1.00 91.56 88 LEU A O 1
ATOM 703 N N . LYS A 1 89 ? 4.619 5.253 -13.420 1.00 87.69 89 LYS A N 1
ATOM 704 C CA . LYS A 1 89 ? 5.037 6.398 -14.247 1.00 87.69 89 LYS A CA 1
ATOM 705 C C . LYS A 1 89 ? 6.546 6.621 -14.311 1.00 87.69 89 LYS A C 1
ATOM 707 O O . LYS A 1 89 ? 6.986 7.335 -15.207 1.00 87.69 89 LYS A O 1
ATOM 712 N N . SER A 1 90 ? 7.316 6.063 -13.382 1.00 82.50 90 SER A N 1
ATOM 713 C CA . SER A 1 90 ? 8.779 6.181 -13.391 1.00 82.50 90 SER A CA 1
ATOM 714 C C . SER A 1 90 ? 9.412 5.072 -14.232 1.00 82.50 90 SER A C 1
ATOM 716 O O . SER A 1 90 ? 8.784 4.040 -14.475 1.00 82.50 90 SER A O 1
ATOM 718 N N . ASP A 1 91 ? 10.673 5.252 -14.624 1.00 81.56 91 ASP A N 1
ATOM 719 C CA . ASP A 1 91 ? 11.474 4.233 -15.322 1.00 81.56 91 ASP A CA 1
ATOM 720 C C . ASP A 1 91 ? 12.030 3.189 -14.328 1.00 81.56 91 ASP A C 1
ATOM 722 O O . ASP A 1 91 ? 13.230 2.960 -14.204 1.00 81.56 91 ASP A O 1
ATOM 726 N N . LEU A 1 92 ? 11.135 2.606 -13.522 1.00 83.06 92 LEU A N 1
ATOM 727 C CA . LEU A 1 92 ? 11.465 1.552 -12.564 1.00 83.06 92 LEU A CA 1
ATOM 728 C C . LEU A 1 92 ? 11.263 0.179 -13.208 1.00 83.06 92 LEU A C 1
ATOM 730 O O . LEU A 1 92 ? 10.320 -0.034 -13.975 1.00 83.06 92 LEU A O 1
ATOM 734 N N . ASP A 1 93 ? 12.107 -0.787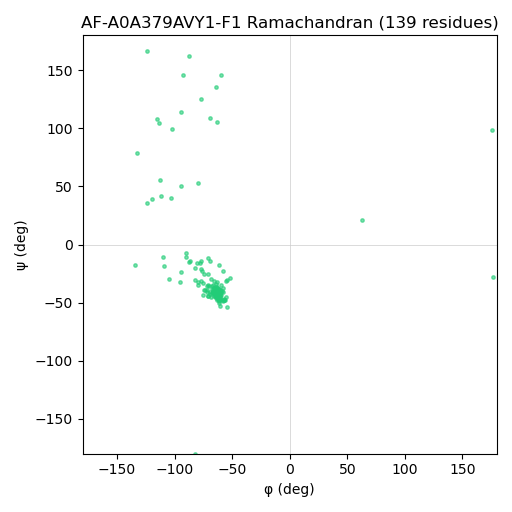 -12.838 1.00 85.12 93 ASP A N 1
ATOM 735 C CA . ASP A 1 93 ? 11.942 -2.175 -13.270 1.00 85.12 93 ASP A CA 1
ATOM 736 C C . ASP A 1 93 ? 10.623 -2.744 -12.723 1.00 85.12 93 ASP A C 1
ATOM 738 O O . ASP A 1 93 ? 10.495 -3.074 -11.542 1.00 85.12 93 ASP A O 1
ATOM 742 N N . LYS A 1 94 ? 9.630 -2.875 -13.607 1.00 86.44 94 LYS A N 1
ATOM 743 C CA . LYS A 1 94 ? 8.282 -3.341 -13.263 1.00 86.44 94 LYS A CA 1
ATOM 744 C C . LYS A 1 94 ? 8.267 -4.745 -12.667 1.00 86.44 94 LYS A C 1
ATOM 746 O O . LYS A 1 94 ? 7.447 -5.006 -11.789 1.00 86.44 94 LYS A O 1
ATOM 751 N N . ASN A 1 95 ? 9.146 -5.640 -13.120 1.00 86.94 95 ASN A N 1
ATOM 752 C CA . ASN A 1 95 ? 9.211 -7.003 -12.599 1.00 86.94 95 ASN A CA 1
ATOM 753 C C . ASN A 1 95 ? 9.771 -6.996 -11.180 1.00 86.94 95 ASN A C 1
ATOM 755 O O . ASN A 1 95 ? 9.196 -7.629 -10.296 1.00 86.94 95 ASN A O 1
ATOM 759 N N . LEU A 1 96 ? 10.833 -6.222 -10.944 1.00 86.69 96 LEU A N 1
ATOM 760 C CA . LEU A 1 96 ? 11.382 -6.037 -9.605 1.00 86.69 96 LEU A CA 1
ATOM 761 C C . LEU A 1 96 ? 10.353 -5.396 -8.664 1.00 86.69 96 LEU A C 1
ATOM 763 O O . LEU A 1 96 ? 10.126 -5.909 -7.570 1.00 86.69 96 LEU A O 1
ATOM 767 N N . MET A 1 97 ? 9.684 -4.319 -9.091 1.00 92.06 97 MET A N 1
ATOM 768 C CA . MET A 1 97 ? 8.652 -3.655 -8.284 1.00 92.06 97 MET A CA 1
ATOM 769 C C . MET A 1 97 ? 7.501 -4.608 -7.955 1.00 92.06 97 MET A C 1
ATOM 771 O O . MET A 1 97 ? 7.027 -4.635 -6.823 1.00 92.06 97 MET A O 1
ATOM 775 N N . LYS A 1 98 ? 7.079 -5.437 -8.911 1.00 90.69 98 LYS A N 1
ATOM 776 C CA . LYS A 1 98 ? 6.057 -6.459 -8.681 1.00 90.69 98 LYS A CA 1
ATOM 777 C C . LYS A 1 98 ? 6.519 -7.504 -7.668 1.00 90.69 98 LYS A C 1
ATOM 779 O O . LYS A 1 98 ? 5.760 -7.818 -6.763 1.00 90.69 98 LYS A O 1
ATOM 784 N N . VAL A 1 99 ? 7.750 -8.009 -7.766 1.00 88.94 99 VAL A N 1
ATOM 785 C CA . VAL A 1 99 ? 8.300 -8.957 -6.776 1.00 88.94 99 VAL A CA 1
ATOM 786 C C . VAL A 1 99 ? 8.300 -8.355 -5.369 1.00 88.94 99 VAL A C 1
ATOM 788 O O . VAL A 1 99 ? 7.947 -9.043 -4.418 1.00 88.94 99 VAL A O 1
ATOM 791 N N . ILE A 1 100 ? 8.655 -7.077 -5.234 1.00 86.81 100 ILE A N 1
ATOM 792 C CA . ILE A 1 100 ? 8.747 -6.411 -3.928 1.00 86.81 100 ILE A CA 1
ATOM 793 C C . ILE A 1 100 ? 7.359 -6.076 -3.360 1.00 86.81 100 ILE A C 1
ATOM 795 O O . ILE A 1 100 ? 7.119 -6.273 -2.171 1.00 86.81 100 ILE A O 1
ATOM 799 N N . TYR A 1 101 ? 6.447 -5.553 -4.186 1.00 93.25 101 TYR A N 1
ATOM 800 C CA . TYR A 1 101 ? 5.229 -4.892 -3.703 1.00 93.25 101 TYR A CA 1
ATOM 801 C C . TYR A 1 101 ? 3.928 -5.655 -3.957 1.00 93.25 101 TYR A C 1
ATOM 803 O O . TYR A 1 101 ? 2.893 -5.261 -3.418 1.00 93.25 101 TYR A O 1
ATOM 811 N N . LYS A 1 102 ? 3.927 -6.726 -4.762 1.00 93.00 102 LYS A N 1
ATOM 812 C CA . LYS A 1 102 ? 2.684 -7.415 -5.151 1.00 93.00 102 LYS A CA 1
ATOM 813 C C . LYS A 1 102 ? 1.877 -7.893 -3.954 1.00 93.00 102 LYS A C 1
ATOM 815 O O . LYS A 1 102 ? 0.669 -7.656 -3.917 1.00 93.00 102 LYS A O 1
ATOM 820 N N . ASP A 1 103 ? 2.525 -8.550 -3.001 1.00 90.94 103 ASP A N 1
ATOM 821 C CA . ASP A 1 103 ? 1.823 -9.158 -1.873 1.00 90.94 103 ASP A CA 1
ATOM 822 C C . ASP A 1 103 ? 1.234 -8.091 -0.953 1.00 90.94 103 ASP A C 1
ATOM 824 O O . ASP A 1 103 ? 0.046 -8.149 -0.638 1.00 90.94 103 ASP A O 1
ATOM 828 N N . VAL A 1 104 ? 2.010 -7.054 -0.624 1.00 91.38 104 VAL A N 1
ATOM 829 C CA . VAL A 1 104 ? 1.538 -5.967 0.243 1.00 91.38 104 VAL A CA 1
ATOM 830 C C . VAL A 1 104 ? 0.437 -5.133 -0.419 1.00 91.38 104 VAL A C 1
ATOM 832 O O . VAL A 1 104 ? -0.533 -4.779 0.249 1.00 91.38 104 VAL A O 1
ATOM 835 N N . ILE A 1 105 ? 0.517 -4.865 -1.728 1.00 94.69 105 ILE A N 1
ATOM 836 C CA . ILE A 1 105 ? -0.553 -4.174 -2.465 1.00 94.69 105 ILE A CA 1
ATOM 837 C C . ILE A 1 105 ? -1.810 -5.042 -2.511 1.00 94.69 105 ILE A C 1
ATOM 839 O O . ILE A 1 105 ? -2.906 -4.543 -2.263 1.00 94.69 105 ILE A O 1
ATOM 843 N N . THR A 1 106 ? -1.656 -6.340 -2.785 1.00 93.56 106 THR A N 1
ATOM 844 C CA . THR A 1 106 ? -2.790 -7.267 -2.831 1.00 93.56 106 THR A CA 1
ATOM 845 C C . THR A 1 106 ? -3.495 -7.327 -1.486 1.00 93.56 106 THR A C 1
ATOM 847 O O . THR A 1 106 ? -4.696 -7.089 -1.421 1.00 93.56 106 THR A O 1
ATOM 850 N N . GLN A 1 107 ? -2.747 -7.580 -0.415 1.00 92.12 107 GLN A N 1
ATOM 851 C CA . GLN A 1 107 ? -3.286 -7.631 0.937 1.00 92.12 107 GLN A CA 1
ATOM 852 C C . GLN A 1 107 ? -3.986 -6.319 1.310 1.00 92.12 107 GLN A C 1
ATOM 854 O O . GLN A 1 107 ? -5.126 -6.341 1.762 1.00 92.12 107 GLN A O 1
ATOM 859 N N . THR A 1 108 ? -3.350 -5.177 1.041 1.00 93.38 108 THR A N 1
ATOM 860 C CA . THR A 1 108 ? -3.907 -3.861 1.380 1.00 93.38 108 THR A CA 1
ATOM 861 C C . THR A 1 108 ? -5.252 -3.607 0.695 1.00 93.38 108 THR A C 1
ATOM 863 O O . THR A 1 108 ? -6.178 -3.116 1.338 1.00 93.38 108 THR A O 1
ATOM 866 N N . VAL A 1 109 ? -5.390 -3.943 -0.592 1.00 95.00 109 VAL A N 1
ATOM 867 C CA . VAL A 1 109 ? -6.659 -3.768 -1.320 1.00 95.00 109 VAL A CA 1
ATOM 868 C C . VAL A 1 109 ? -7.725 -4.746 -0.818 1.00 95.00 109 VAL A C 1
ATOM 870 O O . VAL A 1 109 ? -8.871 -4.349 -0.618 1.00 95.00 109 VAL A O 1
ATOM 873 N N . GLU A 1 110 ? -7.355 -6.007 -0.580 1.00 93.44 110 GLU A N 1
ATOM 874 C CA . GLU A 1 110 ? -8.275 -7.045 -0.096 1.00 93.44 110 GLU A CA 1
ATOM 875 C C . GLU A 1 110 ? -8.825 -6.752 1.309 1.00 93.44 110 GLU A C 1
ATOM 877 O O . GLU A 1 110 ? -10.001 -7.004 1.567 1.00 93.44 110 GLU A O 1
ATOM 882 N N . GLU A 1 111 ? -7.999 -6.201 2.200 1.00 92.81 111 GLU A N 1
ATOM 883 C CA . GLU A 1 111 ? -8.382 -5.852 3.575 1.00 92.81 111 GLU A CA 1
ATOM 884 C C . GLU A 1 111 ? -9.216 -4.569 3.666 1.00 92.81 111 GLU A C 1
ATOM 886 O O . GLU A 1 111 ? -9.921 -4.374 4.650 1.00 92.81 111 GLU A O 1
ATOM 891 N N . ASN A 1 112 ? -9.158 -3.703 2.648 1.00 93.81 112 ASN A N 1
ATOM 892 C CA . ASN A 1 112 ? -9.780 -2.375 2.656 1.00 93.81 112 ASN A CA 1
ATOM 893 C C . ASN A 1 112 ? -10.736 -2.188 1.466 1.00 93.81 112 ASN A C 1
ATOM 895 O O . ASN A 1 112 ? -10.824 -1.099 0.890 1.00 93.81 112 ASN A O 1
ATOM 899 N N . LYS A 1 113 ? -11.443 -3.251 1.058 1.00 93.69 113 LYS A N 1
ATOM 900 C CA . LYS A 1 113 ? -12.316 -3.261 -0.134 1.00 93.69 113 LYS A CA 1
ATOM 901 C C . LYS A 1 113 ? -13.358 -2.150 -0.143 1.00 93.69 113 LYS A C 1
ATOM 903 O O . LYS A 1 113 ? -13.709 -1.671 -1.220 1.00 93.69 113 LYS A O 1
ATOM 908 N N . GLU A 1 114 ? -13.835 -1.703 1.019 1.00 93.12 114 GLU A N 1
ATOM 909 C CA . GLU A 1 114 ? -14.826 -0.628 1.103 1.00 93.12 114 GLU A CA 1
ATOM 910 C C . GLU A 1 114 ? -14.340 0.709 0.511 1.00 93.12 114 GLU A C 1
ATOM 912 O O . GLU A 1 114 ? -15.156 1.565 0.171 1.00 93.12 114 GLU A O 1
ATOM 917 N N . TYR A 1 115 ? -13.027 0.881 0.329 1.00 94.19 115 TYR A N 1
ATOM 918 C CA . TYR A 1 115 ? -12.425 2.067 -0.285 1.00 94.19 115 TYR A CA 1
ATOM 919 C C . TYR A 1 115 ? -12.262 1.960 -1.814 1.00 94.19 115 TYR A C 1
ATOM 921 O O . TYR A 1 115 ? -11.916 2.950 -2.469 1.00 94.19 115 TYR A O 1
ATOM 929 N N . PHE A 1 116 ? -12.531 0.793 -2.410 1.00 93.12 116 PHE A N 1
ATOM 930 C CA . PHE A 1 116 ? -12.295 0.490 -3.829 1.00 93.12 116 PHE A CA 1
ATOM 931 C C . PHE A 1 116 ? -13.601 0.288 -4.612 1.00 93.12 116 PHE A C 1
ATOM 933 O O . PHE A 1 116 ? -13.826 -0.734 -5.254 1.00 93.12 116 PHE A O 1
ATOM 940 N N . GLY A 1 117 ? -14.484 1.288 -4.556 1.00 86.56 117 GLY A N 1
ATOM 941 C CA . GLY A 1 117 ? -15.694 1.342 -5.384 1.00 86.56 117 GLY A CA 1
ATOM 942 C C . GLY A 1 117 ? -15.454 1.888 -6.799 1.00 86.56 117 GLY A C 1
ATOM 943 O O . GLY A 1 117 ? -14.356 2.325 -7.145 1.00 86.56 117 GLY A O 1
ATOM 944 N N . THR A 1 118 ? -16.525 1.961 -7.599 1.00 80.94 118 THR A N 1
ATOM 945 C CA . THR A 1 118 ? -16.520 2.417 -9.008 1.00 80.94 118 THR A CA 1
ATOM 946 C C . THR A 1 118 ? -15.846 3.778 -9.223 1.00 80.94 118 THR A C 1
ATOM 948 O O . THR A 1 118 ? -15.292 4.038 -10.288 1.00 80.94 118 THR A O 1
ATOM 951 N N . THR A 1 119 ? -15.867 4.652 -8.214 1.00 86.44 119 THR A N 1
ATOM 952 C CA . THR A 1 119 ? -15.264 5.993 -8.251 1.00 86.44 119 THR A CA 1
ATOM 953 C C . THR A 1 119 ? -14.186 6.178 -7.182 1.00 86.44 119 THR A C 1
ATOM 955 O O . THR A 1 119 ? -14.103 7.243 -6.569 1.00 86.44 119 THR A O 1
ATOM 958 N N . THR A 1 120 ? -13.365 5.155 -6.922 1.00 92.19 120 THR A N 1
ATOM 959 C CA . THR A 1 120 ? -12.282 5.272 -5.936 1.00 92.19 120 THR A CA 1
ATOM 960 C C . THR A 1 120 ? -11.285 6.386 -6.288 1.00 92.19 120 THR A C 1
ATOM 962 O O . THR A 1 120 ? -11.003 6.662 -7.463 1.00 92.19 120 THR A O 1
ATOM 965 N N . LYS A 1 121 ? -10.742 7.036 -5.248 1.00 95.50 121 LYS A N 1
ATOM 966 C CA . LYS A 1 121 ? -9.618 7.979 -5.362 1.00 95.50 121 LYS A CA 1
ATOM 967 C C . LYS A 1 121 ? -8.269 7.260 -5.515 1.00 95.50 121 LYS A C 1
ATOM 969 O O . LYS A 1 121 ? -7.317 7.873 -5.980 1.00 95.50 121 LYS A O 1
ATOM 974 N N . TYR A 1 122 ? -8.210 5.965 -5.200 1.00 97.19 122 TYR A N 1
ATOM 975 C CA . TYR A 1 122 ? -7.004 5.130 -5.208 1.00 97.19 122 TYR A CA 1
ATOM 976 C C . TYR A 1 122 ? -6.835 4.374 -6.538 1.00 97.19 122 TYR A C 1
ATOM 978 O O . TYR A 1 122 ? -6.723 3.148 -6.579 1.00 97.19 122 TYR A O 1
ATOM 986 N N . ARG A 1 123 ? -6.918 5.101 -7.661 1.00 96.44 123 ARG A N 1
ATOM 987 C CA . ARG A 1 123 ? -7.038 4.502 -9.005 1.00 96.44 123 ARG A CA 1
ATOM 988 C C . ARG A 1 123 ? -5.758 3.811 -9.464 1.00 96.44 123 ARG A C 1
ATOM 990 O O . ARG A 1 123 ? -5.836 2.809 -10.170 1.00 96.44 123 ARG A O 1
ATOM 997 N N . ASN A 1 124 ? -4.589 4.349 -9.117 1.00 96.94 124 ASN A N 1
ATOM 998 C CA . ASN A 1 124 ? -3.312 3.765 -9.527 1.00 96.94 124 ASN A CA 1
ATOM 999 C C . ASN A 1 124 ? -3.017 2.495 -8.726 1.00 96.94 124 ASN A C 1
ATOM 1001 O O . ASN A 1 124 ? -2.569 1.503 -9.300 1.00 96.94 124 ASN A O 1
ATOM 1005 N N . LEU A 1 125 ? -3.345 2.507 -7.434 1.00 97.50 125 LEU A N 1
ATOM 1006 C CA . LEU A 1 125 ? -3.290 1.329 -6.579 1.00 97.50 125 LEU A CA 1
ATOM 1007 C C . LEU A 1 125 ? -4.233 0.228 -7.077 1.00 97.50 125 LEU A C 1
ATOM 1009 O O . LEU A 1 125 ? -3.811 -0.913 -7.260 1.00 97.50 125 LEU A O 1
ATOM 1013 N N . GLU A 1 126 ? -5.488 0.577 -7.374 1.00 96.44 126 GLU A N 1
ATOM 1014 C CA . GLU A 1 126 ? -6.466 -0.374 -7.909 1.00 96.44 126 GLU A CA 1
ATOM 1015 C C . GLU A 1 126 ? -6.013 -0.960 -9.259 1.00 96.44 126 GLU A C 1
ATOM 1017 O O . GLU A 1 126 ? -6.177 -2.154 -9.520 1.00 96.44 126 GLU A O 1
ATOM 1022 N N . LYS A 1 127 ? -5.402 -0.133 -10.115 1.00 95.19 127 LYS A N 1
ATOM 1023 C CA . LYS A 1 127 ? -4.843 -0.568 -11.396 1.00 95.19 127 LYS A CA 1
ATOM 1024 C C . LYS A 1 127 ? -3.732 -1.603 -11.210 1.00 95.19 127 LYS A C 1
ATOM 1026 O O . LYS A 1 127 ? -3.810 -2.656 -11.838 1.00 95.19 127 LYS A O 1
ATOM 1031 N N . LEU A 1 128 ? -2.742 -1.337 -10.351 1.00 95.25 128 LEU A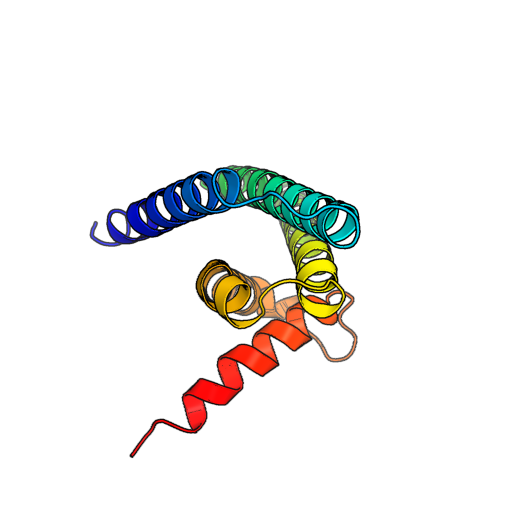 N 1
ATOM 1032 C CA . LEU A 1 128 ? -1.653 -2.287 -10.081 1.00 95.25 128 LEU A CA 1
ATOM 1033 C C . LEU A 1 128 ? -2.172 -3.597 -9.495 1.00 95.25 128 LEU A C 1
ATOM 1035 O O . LEU A 1 128 ? -1.769 -4.668 -9.943 1.00 95.25 128 LEU A O 1
ATOM 1039 N N . TYR A 1 129 ? -3.105 -3.514 -8.544 1.00 95.56 129 TYR A N 1
ATOM 1040 C CA . TYR A 1 129 ? -3.765 -4.691 -7.994 1.00 95.56 129 TYR A CA 1
ATOM 1041 C C . TYR A 1 129 ? -4.398 -5.536 -9.106 1.00 95.56 129 TYR A C 1
ATOM 1043 O O . TYR A 1 129 ? -4.047 -6.705 -9.242 1.00 95.56 129 TYR A O 1
ATOM 1051 N N . LYS A 1 130 ? -5.245 -4.943 -9.960 1.00 94.12 130 LYS A N 1
ATOM 1052 C CA . LYS A 1 130 ? -5.905 -5.657 -11.069 1.00 94.12 130 LYS A CA 1
ATOM 1053 C C . LYS A 1 130 ? -4.901 -6.238 -12.066 1.00 94.12 130 LYS A C 1
ATOM 1055 O O . LYS A 1 130 ? -5.087 -7.363 -12.520 1.00 94.12 130 LYS A O 1
ATOM 1060 N N . GLU A 1 131 ? -3.860 -5.492 -12.431 1.00 93.81 131 GLU A N 1
ATOM 1061 C CA . GLU A 1 131 ? -2.817 -5.969 -13.350 1.00 93.81 131 GLU A CA 1
ATOM 1062 C C . GLU A 1 131 ? -2.074 -7.183 -12.777 1.00 93.81 131 GLU A C 1
ATOM 1064 O O . GLU A 1 131 ? -1.843 -8.159 -13.486 1.00 93.81 131 GLU A O 1
ATOM 1069 N N . TRP A 1 132 ? -1.737 -7.169 -11.487 1.00 93.19 132 TRP A N 1
ATOM 1070 C CA . TRP A 1 132 ? -0.925 -8.220 -10.872 1.00 93.19 132 TRP A CA 1
ATOM 1071 C C . TRP A 1 132 ? -1.719 -9.419 -10.344 1.00 93.19 132 TRP A C 1
ATOM 1073 O O . TRP A 1 132 ? -1.113 -10.465 -10.071 1.00 93.19 132 TRP A O 1
ATOM 1083 N N . THR A 1 133 ? -3.041 -9.300 -10.197 1.00 89.00 133 THR A N 1
ATOM 1084 C CA . THR A 1 133 ? -3.928 -10.406 -9.803 1.00 89.00 133 THR A CA 1
ATOM 1085 C C . THR A 1 133 ? -4.57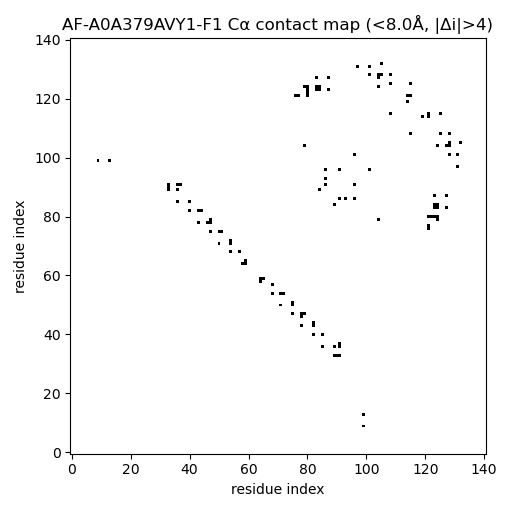0 -11.123 -10.983 1.00 89.00 133 THR A C 1
ATOM 1087 O O . THR A 1 133 ? -4.700 -12.341 -10.902 1.00 89.00 133 THR A O 1
ATOM 1090 N N . LYS A 1 134 ? -4.868 -10.440 -12.100 1.00 77.44 134 LYS A N 1
ATOM 1091 C CA . LYS A 1 134 ? -5.401 -11.076 -13.326 1.00 77.44 134 LYS A CA 1
ATOM 1092 C C . LYS A 1 134 ? -4.523 -12.209 -13.858 1.00 77.44 134 LYS A C 1
ATOM 1094 O O . LYS A 1 134 ? -5.022 -13.187 -14.395 1.00 77.44 134 LYS A O 1
ATOM 1099 N N . GLU A 1 135 ? -3.212 -12.121 -13.665 1.00 57.25 135 GLU A N 1
ATOM 1100 C CA . GLU A 1 135 ? -2.284 -13.176 -14.082 1.00 57.25 135 GLU A CA 1
ATOM 1101 C C . GLU A 1 135 ? -2.395 -14.476 -13.261 1.00 57.25 135 GLU A C 1
ATOM 1103 O O . GLU A 1 135 ? -1.884 -15.498 -13.706 1.00 57.25 135 GLU A O 1
ATOM 1108 N N . ARG A 1 136 ? -3.069 -14.487 -12.095 1.00 52.03 136 ARG A N 1
ATOM 1109 C CA . ARG A 1 136 ? -3.340 -15.740 -11.355 1.00 52.03 136 ARG A CA 1
ATOM 1110 C C . ARG A 1 136 ? -4.375 -16.626 -12.047 1.00 52.03 136 ARG A C 1
ATOM 1112 O O . ARG A 1 136 ? -4.362 -17.830 -11.823 1.00 52.03 136 ARG A O 1
ATOM 1119 N N . GLU A 1 137 ? -5.258 -16.053 -12.862 1.00 46.69 137 GLU A N 1
ATOM 1120 C CA . GLU A 1 137 ? -6.359 -16.792 -13.499 1.00 46.69 137 GLU A CA 1
ATOM 1121 C C . GLU A 1 137 ? -5.907 -17.579 -14.739 1.00 46.69 137 GLU A C 1
ATOM 1123 O O . GLU A 1 137 ? -6.604 -18.486 -15.178 1.00 46.69 137 GLU A O 1
ATOM 1128 N N . ILE A 1 138 ? -4.723 -17.279 -15.285 1.00 50.66 138 ILE A N 1
ATOM 1129 C CA . ILE A 1 138 ? -4.200 -17.911 -16.510 1.00 50.66 138 ILE A CA 1
ATOM 1130 C C . ILE A 1 138 ? -3.373 -19.177 -16.188 1.00 50.66 138 ILE A C 1
ATOM 1132 O O . ILE A 1 138 ? -3.058 -19.963 -17.076 1.00 50.66 138 ILE A O 1
ATOM 1136 N N . THR A 1 139 ? -3.046 -19.424 -14.914 1.00 41.59 139 THR A N 1
ATOM 1137 C CA . THR A 1 139 ? -2.223 -20.565 -14.464 1.00 41.59 139 THR A CA 1
ATOM 1138 C C . THR A 1 139 ? -3.009 -21.599 -13.655 1.00 41.59 139 THR A C 1
ATOM 1140 O O . THR A 1 139 ? -2.513 -22.096 -12.644 1.00 41.59 139 THR A O 1
ATOM 1143 N N . LEU A 1 140 ? -4.230 -21.925 -14.075 1.00 37.16 140 LEU A N 1
ATOM 1144 C CA . LEU A 1 140 ? -4.936 -23.121 -13.607 1.00 37.16 140 LEU A CA 1
ATOM 1145 C C . LEU A 1 140 ? -5.144 -24.078 -14.795 1.00 37.16 140 LEU A C 1
ATOM 1147 O O . LEU A 1 140 ? -5.927 -23.738 -15.683 1.00 37.16 140 LEU A O 1
ATOM 1151 N N . PRO A 1 141 ? -4.418 -25.213 -14.858 1.00 41.09 141 PRO A N 1
ATOM 1152 C CA . PRO A 1 141 ? -4.782 -26.342 -15.712 1.00 41.09 141 PRO A CA 1
ATOM 1153 C C . PRO A 1 141 ? -6.033 -27.069 -15.202 1.00 41.09 141 PRO A C 1
ATOM 1155 O O . PRO A 1 141 ? -6.269 -27.064 -13.970 1.00 41.09 141 PRO A O 1
#

Solvent-accessible surface area (backbone atoms only — not comparable to full-atom values): 8379 Å² total; per-residue (Å²): 144,69,76,73,68,65,64,59,54,56,59,53,52,55,52,51,54,55,56,59,60,66,74,76,74,87,72,90,71,71,50,62,59,45,51,49,51,51,49,49,48,52,53,47,51,52,51,46,50,53,49,54,58,69,57,58,89,65,77,74,86,48,73,65,44,50,52,53,49,50,54,53,50,52,53,45,50,51,51,47,24,52,46,29,46,49,60,73,72,45,92,54,62,60,68,60,49,43,72,74,42,44,65,62,49,43,49,54,48,69,75,45,49,92,62,65,53,100,81,38,90,45,53,47,35,51,47,52,40,53,64,68,51,59,62,63,73,77,73,68,132

Nearest PDB structures (foldseek):
  4ynw-assembly2_B  TM=5.482E-01  e=9.784E-01  Thermochaetoides thermophila DSM 1495
  6tl3-assembly1_A-2  TM=3.400E-01  e=1.450E+00  Homo sapiens
  8i6v-assembly1_E  TM=2.761E-01  e=3.769E+00  Saccharomyces cerevisiae S288C

Radius of gyration: 17.06 Å; Cα contacts (8 Å, |Δi|>4): 64; chains: 1; bounding box: 46×38×39 Å

pLDDT: mean 78.33, std 19.12, range [35.19, 97.56]

Secondary structure (DSSP, 8-state):
--THHHHHHHHHHHHHHHHHHHHS---TTTHHHHHHHHHHHHHHHHHHHHHHHTTTT----SHHHHHHHHHHHHHHHHHHHHHHHHHHHSS--HHHHHHHHHHHHHHHHHHTGGG-STT-S-HHHHHHHHHHHHTTTTS--

Organism: Avibacterium gallinarum (NCBI:txid755)